Protein AF-A0A1A2ZU09-F1 (afdb_monomer_lite)

pLDDT: mean 84.9, std 16.82, range [34.44, 98.12]

Structure (mmCIF, N/CA/C/O backbone):
data_AF-A0A1A2ZU09-F1
#
_entry.id   AF-A0A1A2ZU09-F1
#
loop_
_atom_site.group_PDB
_atom_site.id
_atom_site.type_symbol
_atom_site.label_atom_id
_atom_site.label_alt_id
_atom_site.label_comp_id
_atom_site.label_asym_id
_atom_site.label_entity_id
_atom_site.label_seq_id
_atom_site.pdbx_PDB_ins_code
_atom_site.Cartn_x
_atom_site.Cartn_y
_atom_site.Cartn_z
_atom_site.occupancy
_atom_site.B_iso_or_equiv
_atom_site.auth_seq_id
_atom_site.auth_comp_id
_atom_site.auth_asym_id
_atom_site.auth_atom_id
_atom_site.pdbx_PDB_model_num
ATOM 1 N N . MET A 1 1 ? -13.302 2.219 17.941 1.00 89.00 1 MET A N 1
ATOM 2 C CA . MET A 1 1 ? -13.276 3.114 16.753 1.00 89.00 1 MET A CA 1
ATOM 3 C C . MET A 1 1 ? -12.912 4.560 17.101 1.00 89.00 1 MET A C 1
ATOM 5 O O . MET A 1 1 ? -11.809 4.966 16.763 1.00 89.00 1 MET A O 1
ATOM 9 N N . LYS A 1 2 ? -13.758 5.313 17.825 1.00 93.06 2 LYS A N 1
ATOM 10 C CA . LYS A 1 2 ? -13.511 6.732 18.174 1.00 93.06 2 LYS A CA 1
ATOM 11 C C . LYS A 1 2 ? -12.155 6.993 18.837 1.00 93.06 2 LYS A C 1
ATOM 13 O O . LYS A 1 2 ? -11.449 7.915 18.444 1.00 93.06 2 LYS A O 1
ATOM 18 N N . ALA A 1 3 ? -11.780 6.160 19.810 1.00 89.50 3 ALA A N 1
ATOM 19 C CA . ALA A 1 3 ? -10.483 6.255 20.481 1.00 89.50 3 ALA A CA 1
ATOM 20 C C . ALA A 1 3 ? -9.311 6.131 19.490 1.00 89.50 3 ALA A C 1
ATOM 22 O O . ALA A 1 3 ? -8.395 6.945 19.509 1.00 89.50 3 ALA A O 1
ATOM 23 N N . GLU A 1 4 ? -9.380 5.160 18.581 1.00 91.31 4 GLU A N 1
ATOM 24 C CA . GLU A 1 4 ? -8.318 4.856 17.616 1.00 91.31 4 GLU A CA 1
ATOM 25 C C . GLU A 1 4 ? -8.178 5.933 16.537 1.00 91.31 4 GLU A C 1
ATOM 27 O O . GLU A 1 4 ? -7.064 6.315 16.165 1.00 91.31 4 GLU A O 1
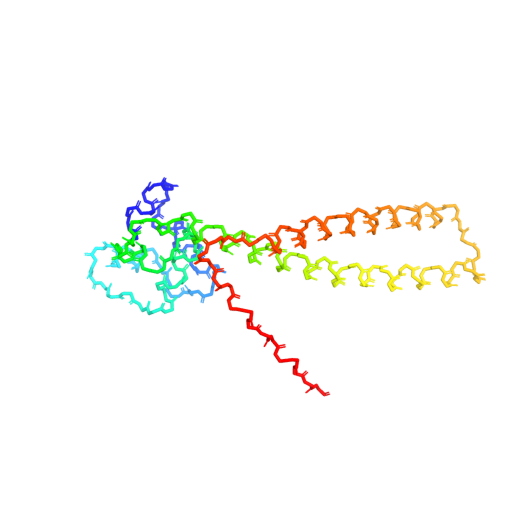ATOM 32 N N . ARG A 1 5 ? -9.314 6.493 16.104 1.00 94.81 5 ARG A N 1
ATOM 33 C CA . ARG A 1 5 ? -9.358 7.681 15.250 1.00 94.81 5 ARG A CA 1
ATOM 34 C C . ARG A 1 5 ? -8.732 8.893 15.955 1.00 94.81 5 ARG A C 1
ATOM 36 O O . ARG A 1 5 ? -7.919 9.592 15.357 1.00 94.81 5 ARG A O 1
ATOM 43 N N . GLY A 1 6 ? -9.068 9.104 17.231 1.00 93.31 6 GLY A N 1
ATOM 44 C CA . GLY A 1 6 ? -8.519 10.178 18.064 1.00 93.31 6 GLY A CA 1
ATOM 45 C C . GLY A 1 6 ? -7.002 10.089 18.250 1.00 93.31 6 GLY A C 1
ATOM 46 O O . GLY A 1 6 ? -6.318 11.090 18.067 1.00 93.31 6 GLY A O 1
ATOM 47 N N . ARG A 1 7 ? -6.456 8.891 18.513 1.00 90.31 7 ARG A N 1
ATOM 48 C CA . ARG A 1 7 ? -4.997 8.665 18.616 1.00 90.31 7 ARG A CA 1
ATOM 49 C C . ARG A 1 7 ? -4.228 9.080 17.358 1.00 90.31 7 ARG A C 1
ATOM 51 O O . ARG A 1 7 ? -3.079 9.485 17.463 1.00 90.31 7 ARG A O 1
ATOM 58 N N . ARG A 1 8 ? -4.849 8.968 16.180 1.00 92.25 8 ARG A N 1
ATOM 59 C CA . ARG A 1 8 ? -4.253 9.324 14.877 1.00 92.25 8 ARG A CA 1
ATOM 60 C C . ARG A 1 8 ? -4.539 10.761 14.444 1.00 92.25 8 ARG A C 1
ATOM 62 O O . ARG A 1 8 ? -4.161 11.131 13.340 1.00 92.25 8 ARG A O 1
ATOM 69 N N . ALA A 1 9 ? -5.227 11.545 15.278 1.00 95.94 9 ALA A N 1
ATOM 70 C CA . ALA A 1 9 ? -5.697 12.889 14.947 1.00 95.94 9 ALA A CA 1
ATOM 71 C C . ALA A 1 9 ? -6.536 12.953 13.654 1.00 95.94 9 ALA A C 1
ATOM 73 O O . ALA A 1 9 ? -6.561 13.974 12.975 1.00 95.94 9 ALA A O 1
ATOM 74 N N . TRP A 1 10 ? -7.244 11.871 13.314 1.00 97.38 10 TRP A N 1
ATOM 75 C CA . TRP A 1 10 ? -8.100 11.840 12.130 1.00 97.38 10 TRP A CA 1
ATOM 76 C C . TRP A 1 10 ? -9.484 12.411 12.432 1.00 97.38 10 TRP A C 1
ATOM 78 O O . TRP A 1 10 ? -10.104 12.125 13.462 1.00 97.38 10 TRP A O 1
ATOM 88 N N . SER A 1 11 ? -10.028 13.162 11.489 1.00 97.75 11 SER A N 1
ATOM 89 C CA . SER A 1 11 ? -11.441 13.520 11.436 1.00 97.75 11 SER A CA 1
ATOM 90 C C . SER A 1 11 ? -12.303 12.328 10.993 1.00 97.75 11 SER A C 1
ATOM 92 O O . SER A 1 11 ? -11.819 11.320 10.470 1.00 97.75 11 SER A O 1
ATOM 94 N N . GLN A 1 12 ? -13.617 12.423 11.215 1.00 97.75 12 GLN A N 1
ATOM 95 C CA . GLN A 1 12 ? -14.571 11.413 10.733 1.00 97.75 12 GLN A CA 1
ATOM 96 C C . GLN A 1 12 ? -14.612 11.355 9.199 1.00 97.75 12 GLN A C 1
ATOM 98 O O . GLN A 1 12 ? -14.817 10.278 8.640 1.00 97.75 12 GLN A O 1
ATOM 103 N N . ALA A 1 13 ? -14.376 12.491 8.533 1.00 97.56 13 ALA A N 1
ATOM 104 C CA . ALA A 1 13 ? -14.277 12.574 7.081 1.00 97.56 13 ALA A CA 1
ATOM 105 C C . ALA A 1 13 ? -13.069 11.793 6.559 1.00 97.56 13 ALA A C 1
ATOM 107 O O . ALA A 1 13 ? -13.224 10.908 5.728 1.00 97.56 13 ALA A O 1
ATOM 108 N N . GLU A 1 14 ? -11.890 11.999 7.144 1.00 97.88 14 GLU A N 1
ATOM 109 C CA . GLU A 1 14 ? -10.698 11.287 6.684 1.00 97.88 14 GLU A CA 1
ATOM 110 C C . GLU A 1 14 ? -10.758 9.772 6.953 1.00 97.88 14 GLU A C 1
ATOM 112 O O . GLU A 1 14 ? -10.152 8.982 6.228 1.00 97.88 14 GLU A O 1
ATOM 117 N N . LEU A 1 15 ? -11.449 9.323 8.009 1.00 97.12 15 LEU A N 1
ATOM 118 C CA . LEU A 1 15 ? -11.683 7.888 8.214 1.00 97.12 15 LEU A CA 1
ATOM 119 C C . LEU A 1 15 ? -12.667 7.329 7.176 1.00 97.12 15 LEU A C 1
ATOM 121 O O . LEU A 1 15 ? -12.458 6.230 6.666 1.00 97.12 15 LEU A O 1
ATOM 125 N N . SER A 1 16 ? -13.709 8.094 6.846 1.00 97.81 16 SER A N 1
ATOM 126 C CA . SER A 1 16 ? -14.655 7.766 5.778 1.00 97.81 16 SER A CA 1
ATOM 127 C C . SER A 1 16 ? -13.946 7.625 4.429 1.00 97.81 16 SER A C 1
ATOM 129 O O . SER A 1 16 ? -14.107 6.595 3.778 1.00 97.81 16 SER A O 1
ATOM 131 N N . ASP A 1 17 ? -13.084 8.570 4.052 1.00 97.75 17 ASP A N 1
ATOM 132 C CA . ASP A 1 17 ? -12.346 8.518 2.785 1.00 97.75 17 ASP A CA 1
ATOM 133 C C . ASP A 1 17 ? -11.453 7.274 2.690 1.00 97.75 17 ASP A C 1
ATOM 135 O O . ASP A 1 17 ? -11.459 6.574 1.675 1.00 97.75 17 ASP A O 1
ATOM 139 N N . ARG A 1 18 ? -10.751 6.922 3.776 1.00 97.12 18 ARG A N 1
ATOM 140 C CA . ARG A 1 18 ? -9.926 5.701 3.832 1.00 97.12 18 ARG A CA 1
ATOM 141 C C . ARG A 1 18 ? -10.756 4.421 3.716 1.00 97.12 18 ARG A C 1
ATOM 143 O O . ARG A 1 18 ? -10.326 3.484 3.050 1.00 97.12 18 ARG A O 1
ATOM 150 N N . LEU A 1 19 ? -11.934 4.364 4.341 1.00 95.56 19 LEU A N 1
ATOM 151 C CA . LEU A 1 19 ? -12.842 3.212 4.240 1.00 95.56 19 LEU A CA 1
ATOM 152 C C . LEU A 1 19 ? -13.397 3.058 2.824 1.00 95.56 19 LEU A C 1
ATOM 154 O O . LEU A 1 19 ? -13.418 1.950 2.285 1.00 95.56 19 LEU A O 1
ATOM 158 N N . ARG A 1 20 ? -13.779 4.170 2.197 1.00 96.00 20 ARG A N 1
ATOM 159 C CA . ARG A 1 20 ? -14.266 4.188 0.814 1.00 96.00 20 ARG A CA 1
ATOM 160 C C . ARG A 1 20 ? -13.178 3.768 -0.170 1.00 96.00 20 ARG A C 1
ATOM 162 O O . ARG A 1 20 ? -13.460 2.977 -1.062 1.00 96.00 20 ARG A O 1
ATOM 169 N N . ALA A 1 21 ? -11.928 4.177 0.053 1.00 93.38 21 ALA A N 1
ATOM 170 C CA . ALA A 1 21 ? -10.782 3.717 -0.735 1.00 93.38 21 ALA A CA 1
ATOM 171 C C . ALA A 1 21 ? -10.538 2.194 -0.641 1.00 93.38 21 ALA A C 1
ATOM 173 O O . ALA A 1 21 ? -9.931 1.620 -1.541 1.00 93.38 21 ALA A O 1
ATOM 174 N N . LYS A 1 22 ? -11.041 1.515 0.404 1.00 90.12 22 LYS A N 1
ATOM 175 C CA . LYS A 1 22 ? -11.038 0.042 0.515 1.00 90.12 22 LYS A CA 1
ATOM 176 C C . LYS A 1 22 ? -12.295 -0.628 -0.063 1.00 90.12 22 LYS A C 1
ATOM 178 O O . LYS A 1 22 ? -12.511 -1.811 0.183 1.00 90.12 22 LYS A O 1
ATOM 183 N N . GLY A 1 23 ? -13.127 0.104 -0.803 1.00 93.12 23 GLY A N 1
ATOM 184 C CA . GLY A 1 23 ? -14.339 -0.422 -1.440 1.00 93.12 23 GLY A CA 1
ATOM 185 C C . GLY A 1 23 ? -15.604 -0.363 -0.578 1.00 93.12 23 GLY A C 1
ATOM 186 O O . GLY A 1 23 ? -16.638 -0.879 -0.990 1.00 93.12 23 GLY A O 1
ATOM 187 N N . LEU A 1 24 ? -15.571 0.276 0.600 1.00 94.00 24 LEU A N 1
ATOM 188 C CA . LEU A 1 24 ? -16.771 0.500 1.417 1.00 94.00 24 LEU A CA 1
ATOM 189 C C . LEU A 1 24 ? -17.435 1.832 1.056 1.00 94.00 24 LEU A C 1
ATOM 191 O O . LEU A 1 24 ? -17.436 2.777 1.844 1.00 94.00 24 LEU A O 1
ATOM 195 N N . GLU A 1 25 ? -17.990 1.925 -0.150 1.00 94.31 25 GLU A N 1
ATOM 196 C CA . GLU A 1 25 ? -18.550 3.174 -0.690 1.00 94.31 25 GLU A CA 1
ATOM 197 C C . GLU A 1 25 ? -19.648 3.791 0.191 1.00 94.31 25 GLU A C 1
ATOM 199 O O . GLU A 1 25 ? -19.768 5.016 0.265 1.00 94.31 25 GLU A O 1
ATOM 204 N N . HIS A 1 26 ? -20.406 2.955 0.911 1.00 93.75 26 HIS A N 1
ATOM 205 C CA . HIS A 1 26 ? -21.479 3.364 1.825 1.00 93.75 26 HIS A CA 1
ATOM 206 C C . HIS A 1 26 ? -20.981 3.984 3.140 1.00 93.75 26 HIS A C 1
ATOM 208 O O . HIS A 1 26 ? -21.788 4.454 3.955 1.00 93.75 26 HIS A O 1
ATOM 214 N N . MET A 1 27 ? -19.668 3.998 3.380 1.00 96.38 27 MET A N 1
ATOM 215 C CA . MET A 1 27 ? -19.085 4.563 4.590 1.00 96.38 27 MET A CA 1
ATOM 216 C C . MET A 1 27 ? -18.898 6.070 4.489 1.00 96.38 27 MET A C 1
ATOM 218 O O . MET A 1 27 ? -17.792 6.554 4.283 1.00 96.38 27 MET A O 1
ATOM 222 N N . LEU A 1 28 ? -19.987 6.816 4.674 1.00 97.44 28 LEU A N 1
ATOM 223 C CA . LEU A 1 28 ? -19.994 8.281 4.744 1.00 97.44 28 LEU A CA 1
ATOM 224 C C . LEU A 1 28 ? -19.527 8.798 6.123 1.00 97.44 28 LEU A C 1
ATOM 226 O O . LEU A 1 28 ? -19.653 8.069 7.115 1.00 97.44 28 LEU A O 1
ATOM 230 N N . PRO A 1 29 ? -19.082 10.069 6.244 1.00 97.56 29 PRO A N 1
ATOM 231 C CA . PRO A 1 29 ? -18.659 10.644 7.528 1.00 97.56 29 PRO A CA 1
ATOM 232 C C . PRO A 1 29 ? -19.765 10.594 8.595 1.00 97.56 29 PRO A C 1
ATOM 234 O O . PRO A 1 29 ? -19.506 10.325 9.766 1.00 97.56 29 PRO A O 1
ATOM 237 N N . SER A 1 30 ? -21.024 10.770 8.184 1.00 97.06 30 SER A N 1
ATOM 238 C CA . SER A 1 30 ? -22.196 10.639 9.057 1.00 97.06 30 SER A CA 1
ATOM 239 C C . SER A 1 30 ? -22.439 9.196 9.509 1.00 97.06 30 SER A C 1
ATOM 241 O O . SER A 1 30 ? -22.856 8.969 10.644 1.00 97.06 30 SER A O 1
ATOM 243 N N . THR A 1 31 ? -22.150 8.205 8.661 1.00 97.19 31 THR A N 1
ATOM 244 C CA . THR A 1 31 ? -22.221 6.788 9.036 1.00 97.19 31 THR A CA 1
ATOM 245 C C . THR A 1 31 ? -21.133 6.447 10.051 1.00 97.19 31 THR A C 1
ATOM 247 O O . THR A 1 31 ? -21.424 5.779 11.040 1.00 97.19 31 THR A O 1
ATOM 250 N N . VAL A 1 32 ? -19.914 6.967 9.863 1.00 96.94 32 VAL A N 1
ATOM 251 C CA . VAL A 1 32 ? -18.830 6.876 10.855 1.00 96.94 32 VAL A CA 1
ATOM 252 C C . VAL A 1 32 ? -19.273 7.475 12.192 1.00 96.94 32 VAL A C 1
ATOM 254 O O . VAL A 1 32 ? -19.138 6.817 13.218 1.00 96.94 32 VAL A O 1
ATOM 257 N N . ALA A 1 33 ? -19.870 8.670 12.190 1.00 97.25 33 ALA A N 1
ATOM 258 C CA . ALA A 1 33 ? -20.362 9.308 13.410 1.00 97.25 33 ALA A CA 1
ATOM 259 C C . ALA A 1 33 ? -21.418 8.464 14.143 1.00 97.25 33 ALA A C 1
ATOM 261 O O . ALA A 1 33 ? -21.308 8.261 15.350 1.00 97.25 33 ALA A O 1
ATOM 262 N N . LYS A 1 34 ? -22.398 7.913 13.414 1.00 97.31 34 LYS A N 1
ATOM 263 C CA . LYS A 1 34 ? -23.428 7.033 13.991 1.00 97.31 34 LYS A CA 1
ATOM 264 C C . LYS A 1 34 ? -22.836 5.760 14.594 1.00 97.31 34 LYS A C 1
ATOM 266 O O . LYS A 1 34 ? -23.271 5.339 15.659 1.00 97.31 34 LYS A O 1
ATOM 271 N N . ILE A 1 35 ? -21.836 5.159 13.946 1.00 95.62 35 ILE A N 1
ATOM 272 C CA . ILE A 1 35 ? -21.130 3.994 14.503 1.00 95.62 35 ILE A CA 1
ATOM 273 C C . ILE A 1 35 ? -20.363 4.393 15.770 1.00 95.62 35 ILE A C 1
ATOM 275 O O . ILE A 1 35 ? -20.430 3.693 16.776 1.00 95.62 35 ILE A O 1
ATOM 279 N N . GLU A 1 36 ? -19.655 5.524 15.753 1.00 95.00 36 GLU A N 1
ATOM 280 C CA . GLU A 1 36 ? -18.883 5.998 16.908 1.00 95.00 36 GLU A CA 1
ATOM 281 C C . GLU A 1 36 ? -19.744 6.353 18.122 1.00 95.00 36 GLU A C 1
ATOM 283 O O . GLU A 1 36 ? -19.274 6.207 19.250 1.00 95.00 36 GLU A O 1
ATOM 288 N N . ASN A 1 37 ? -20.976 6.808 17.891 1.00 95.00 37 ASN A N 1
ATOM 289 C CA . ASN A 1 37 ? -21.947 7.121 18.936 1.00 95.00 37 ASN A CA 1
ATOM 290 C C . ASN A 1 37 ? -22.757 5.898 19.397 1.00 95.00 37 ASN A C 1
ATOM 292 O O . ASN A 1 37 ? -23.433 5.973 20.416 1.00 95.00 37 ASN A O 1
ATOM 296 N N . GLY A 1 38 ? -22.691 4.779 18.670 1.00 93.19 38 GLY A N 1
ATOM 297 C CA . GLY A 1 38 ? -23.496 3.587 18.948 1.00 93.19 38 GLY A CA 1
ATOM 298 C C . GLY A 1 38 ? -24.918 3.631 18.375 1.00 93.19 38 GLY A C 1
ATOM 299 O O . GLY A 1 38 ? -25.665 2.673 18.546 1.00 93.19 38 GLY A O 1
ATOM 300 N N . ASP A 1 39 ? -25.274 4.680 17.631 1.00 96.31 39 ASP A N 1
ATOM 301 C CA . ASP A 1 39 ? -26.576 4.832 16.962 1.00 96.31 39 ASP A CA 1
ATOM 302 C C . ASP A 1 39 ? -26.768 3.832 15.807 1.00 96.31 39 ASP A C 1
ATOM 304 O O . ASP A 1 39 ? -27.876 3.636 15.304 1.00 96.31 39 ASP A O 1
ATOM 308 N N . ARG A 1 40 ? -25.677 3.214 15.338 1.00 95.44 40 ARG A N 1
ATOM 309 C CA . ARG A 1 40 ? -25.689 2.189 14.291 1.00 95.44 40 ARG A CA 1
ATOM 310 C C . ARG A 1 40 ? -24.698 1.077 14.619 1.00 95.44 40 ARG A C 1
ATOM 312 O O . ARG A 1 40 ? -23.518 1.338 14.840 1.00 95.44 40 ARG A O 1
ATOM 319 N N . ALA A 1 41 ? -25.158 -0.169 14.530 1.00 93.12 41 ALA A N 1
ATOM 320 C CA . ALA A 1 41 ? -24.285 -1.336 14.600 1.00 93.12 41 ALA A CA 1
ATOM 321 C C . ALA A 1 41 ? -23.302 -1.380 13.415 1.00 93.12 41 ALA A C 1
ATOM 323 O O . ALA A 1 41 ? -23.648 -1.033 12.282 1.00 93.12 41 ALA A O 1
ATOM 324 N N . VAL A 1 42 ? -22.077 -1.832 13.674 1.00 93.19 42 VAL A N 1
ATOM 325 C CA . VAL A 1 42 ? -21.076 -2.087 12.633 1.00 93.19 42 VAL A CA 1
ATOM 326 C C . VAL A 1 42 ? -21.258 -3.505 12.093 1.00 93.19 42 VAL A C 1
ATOM 328 O O . VAL A 1 42 ? -21.436 -4.449 12.865 1.00 93.19 42 VAL A O 1
ATOM 331 N N . ARG A 1 43 ? -21.252 -3.665 10.769 1.00 94.31 43 ARG A N 1
ATOM 332 C CA . ARG A 1 43 ? -21.259 -4.995 10.144 1.00 94.31 43 ARG A CA 1
ATOM 333 C C . ARG A 1 43 ? -19.874 -5.644 10.256 1.00 94.31 43 ARG A C 1
ATOM 335 O O . ARG A 1 43 ? -18.883 -4.966 10.516 1.00 94.31 43 ARG A O 1
ATOM 342 N N . ILE A 1 44 ? -19.795 -6.963 10.082 1.00 92.44 44 ILE A N 1
ATOM 343 C CA . ILE A 1 44 ? -18.538 -7.717 10.256 1.00 92.44 44 ILE A CA 1
ATOM 344 C C . ILE A 1 44 ? -17.477 -7.291 9.229 1.00 92.44 44 ILE A C 1
ATOM 346 O O . ILE A 1 44 ? -16.320 -7.088 9.584 1.00 92.44 44 ILE A O 1
ATOM 350 N N . ASP A 1 45 ? -17.873 -7.121 7.972 1.00 92.75 45 ASP A N 1
ATOM 351 C CA . ASP A 1 45 ? -17.031 -6.624 6.880 1.00 92.75 45 ASP A CA 1
ATOM 352 C C . ASP A 1 45 ? -16.529 -5.193 7.139 1.00 92.75 45 ASP A C 1
ATOM 354 O O . ASP A 1 45 ? -15.339 -4.915 6.984 1.00 92.75 45 ASP A O 1
ATOM 358 N N . GLU A 1 46 ? -17.408 -4.309 7.619 1.00 95.31 46 GLU A N 1
ATOM 359 C CA . GLU A 1 46 ? -17.052 -2.947 8.034 1.00 95.31 46 GLU A CA 1
ATOM 360 C C . GLU A 1 46 ? -16.041 -2.962 9.190 1.00 95.31 46 GLU A C 1
ATOM 362 O O . GLU A 1 46 ? -15.026 -2.270 9.138 1.00 95.31 46 GLU A O 1
ATOM 367 N N . ALA A 1 47 ? -16.283 -3.776 10.223 1.00 94.44 47 ALA A N 1
ATOM 368 C CA . ALA A 1 47 ? -15.389 -3.901 11.371 1.00 94.44 47 ALA A CA 1
ATOM 369 C C . ALA A 1 47 ? -14.003 -4.413 10.958 1.00 94.44 47 ALA A C 1
ATOM 371 O O . ALA A 1 47 ? -12.992 -3.890 11.427 1.00 94.44 47 ALA A O 1
ATOM 372 N N . ASN A 1 48 ? -13.957 -5.386 10.045 1.00 93.25 48 ASN A N 1
ATOM 373 C CA . ASN A 1 48 ? -12.711 -5.919 9.507 1.00 93.25 48 ASN A CA 1
ATOM 374 C C . ASN A 1 48 ? -11.924 -4.849 8.733 1.00 93.25 48 ASN A C 1
ATOM 376 O O . ASN A 1 48 ? -10.739 -4.635 8.980 1.00 93.25 48 ASN A O 1
ATOM 380 N N . ALA A 1 49 ? -12.591 -4.090 7.862 1.00 94.12 49 ALA A N 1
ATOM 381 C CA . ALA A 1 49 ? -11.941 -3.012 7.120 1.00 94.12 49 ALA A CA 1
ATOM 382 C C . ALA A 1 49 ? -11.436 -1.878 8.028 1.00 94.12 49 ALA A C 1
ATOM 384 O O . ALA A 1 49 ? -10.350 -1.342 7.802 1.00 94.12 49 ALA A O 1
ATOM 385 N N . VAL A 1 50 ? -12.198 -1.519 9.068 1.00 94.56 50 VAL A N 1
ATOM 386 C CA . VAL A 1 50 ? -11.776 -0.534 10.076 1.00 94.56 50 VAL A CA 1
ATOM 387 C C . VAL A 1 50 ? -10.529 -1.024 10.818 1.00 94.56 50 VAL A C 1
ATOM 389 O O . VAL A 1 50 ? -9.583 -0.253 10.996 1.00 94.56 50 VAL A O 1
ATOM 392 N N . ALA A 1 51 ? -10.502 -2.297 11.218 1.00 92.06 51 ALA A N 1
ATOM 393 C CA . ALA A 1 51 ? -9.357 -2.917 11.879 1.00 92.06 51 ALA A CA 1
ATOM 394 C C . ALA A 1 51 ? -8.107 -2.897 10.981 1.00 92.06 51 ALA A C 1
ATOM 396 O O . ALA A 1 51 ? -7.038 -2.468 11.418 1.00 92.06 51 ALA A O 1
ATOM 397 N N . ASP A 1 52 ? -8.250 -3.222 9.694 1.00 89.81 52 ASP A N 1
ATOM 398 C CA . ASP A 1 52 ? -7.152 -3.130 8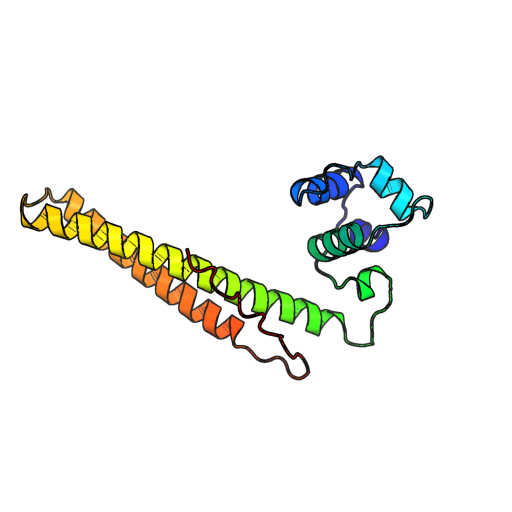.731 1.00 89.81 52 ASP A CA 1
ATOM 399 C C . ASP A 1 52 ? -6.601 -1.706 8.575 1.00 89.81 52 ASP A C 1
ATOM 401 O O . ASP A 1 52 ? -5.384 -1.522 8.473 1.00 89.81 52 ASP A O 1
ATOM 405 N N . ILE A 1 53 ? -7.480 -0.699 8.510 1.00 93.00 53 ILE A N 1
ATOM 406 C CA . ILE A 1 53 ? -7.084 0.708 8.352 1.00 93.00 53 ILE A CA 1
ATOM 407 C C . ILE A 1 53 ? -6.299 1.183 9.567 1.00 93.00 53 ILE A C 1
ATOM 409 O O . ILE A 1 53 ? -5.268 1.839 9.423 1.00 93.00 53 ILE A O 1
ATOM 413 N N . PHE A 1 54 ? -6.778 0.859 10.765 1.00 91.12 54 PHE A N 1
ATOM 414 C CA . PHE A 1 54 ? -6.063 1.210 11.985 1.00 91.12 54 PHE A CA 1
ATOM 415 C C . PHE A 1 54 ? -4.812 0.372 12.185 1.00 91.12 54 PHE A C 1
ATOM 417 O O . PHE A 1 54 ? -3.875 0.821 12.838 1.00 91.12 54 PHE A O 1
ATOM 424 N N . GLY A 1 55 ? -4.781 -0.811 11.594 1.00 85.00 55 GLY A N 1
ATOM 425 C CA . GLY A 1 55 ? -3.760 -1.783 11.868 1.00 85.00 55 GLY A CA 1
ATOM 426 C C . GLY A 1 55 ? -3.809 -2.248 13.310 1.00 85.00 55 GLY A C 1
ATOM 427 O O . GLY A 1 55 ? -2.842 -2.092 14.043 1.00 85.00 55 GLY A O 1
ATOM 428 N N . ILE A 1 56 ? -4.948 -2.826 13.669 1.00 85.88 56 ILE A N 1
ATOM 429 C CA . ILE A 1 56 ? -5.167 -3.593 14.894 1.00 85.88 56 ILE A CA 1
ATOM 430 C C . ILE A 1 56 ? -6.050 -4.801 14.558 1.00 85.88 56 ILE A C 1
ATOM 432 O O . ILE A 1 56 ? -6.582 -4.891 13.449 1.00 85.88 56 ILE A O 1
ATOM 436 N N . SER A 1 57 ? -6.236 -5.734 15.493 1.00 86.31 57 SER A N 1
ATOM 437 C CA . SER A 1 57 ? -7.203 -6.824 15.306 1.00 86.31 57 SER A CA 1
ATOM 438 C C . SER A 1 57 ? -8.648 -6.337 15.490 1.00 86.31 57 SER A C 1
ATOM 440 O O . SER A 1 57 ? -8.906 -5.319 16.137 1.00 86.31 57 SER A O 1
ATOM 442 N N . VAL A 1 58 ? -9.623 -7.083 14.955 1.00 88.75 58 VAL A N 1
ATOM 443 C CA . VAL A 1 58 ? -11.049 -6.813 15.222 1.00 88.75 58 VAL A CA 1
ATOM 444 C C . VAL A 1 58 ? -11.358 -6.967 16.714 1.00 88.75 58 VAL A C 1
ATOM 446 O O . VAL A 1 58 ? -12.113 -6.171 17.263 1.00 88.75 58 VAL A O 1
ATOM 449 N N . ASP A 1 59 ? -10.735 -7.929 17.395 1.00 84.31 59 ASP A N 1
ATOM 450 C CA . ASP A 1 59 ? -10.885 -8.096 18.842 1.00 84.31 59 ASP A CA 1
ATOM 451 C C . ASP A 1 59 ? -10.414 -6.854 19.606 1.00 84.31 59 ASP A C 1
ATOM 453 O O . ASP A 1 59 ? -11.139 -6.350 20.464 1.00 84.31 59 ASP A O 1
ATOM 457 N N . GLU A 1 60 ? -9.267 -6.280 19.238 1.00 82.31 60 GLU A N 1
ATOM 458 C CA . GLU A 1 60 ? -8.776 -5.033 19.829 1.00 82.31 60 GLU A CA 1
ATOM 459 C C . GLU A 1 60 ? -9.690 -3.846 19.499 1.00 82.31 60 GLU A C 1
ATOM 461 O O . GLU A 1 60 ? -10.006 -3.041 20.379 1.00 82.31 60 GLU A O 1
ATOM 466 N N . LEU A 1 61 ? -10.197 -3.763 18.264 1.00 87.75 61 LEU A N 1
ATOM 467 C CA . LEU A 1 61 ? -11.180 -2.749 17.873 1.00 87.75 61 LEU A CA 1
ATOM 468 C C . LEU A 1 61 ? -12.455 -2.819 18.735 1.00 87.75 61 LEU A C 1
ATOM 470 O O . LEU A 1 61 ? -13.059 -1.777 19.017 1.00 87.75 61 LEU A O 1
ATOM 474 N N . LEU A 1 62 ? -12.834 -4.029 19.160 1.00 86.25 62 LEU A N 1
ATOM 475 C CA . LEU A 1 62 ? -13.950 -4.328 20.060 1.00 86.25 62 LEU A CA 1
ATOM 476 C C . LEU A 1 62 ? -13.578 -4.236 21.553 1.00 86.25 62 LEU A C 1
ATOM 478 O O . LEU A 1 62 ? -14.418 -4.527 22.404 1.00 86.25 62 LEU A O 1
ATOM 482 N N . GLY A 1 63 ? -12.346 -3.840 21.887 1.00 80.25 63 GLY A N 1
ATOM 483 C CA . GLY A 1 63 ? -11.859 -3.714 23.265 1.00 80.25 63 GLY A CA 1
ATOM 484 C C . GLY A 1 63 ? -11.521 -5.043 23.948 1.00 80.25 63 GLY A C 1
ATOM 485 O O . GLY A 1 63 ? -11.284 -5.070 25.153 1.00 80.25 63 GLY A O 1
ATOM 486 N N . ARG A 1 64 ? -11.481 -6.148 23.200 1.00 75.88 64 ARG A N 1
ATOM 487 C CA . ARG A 1 64 ? -11.136 -7.494 23.667 1.00 75.88 64 ARG A CA 1
ATOM 488 C C . ARG A 1 64 ? -9.650 -7.754 23.413 1.00 75.88 64 ARG A C 1
ATOM 490 O O . ARG A 1 64 ? -9.295 -8.544 22.549 1.00 75.88 64 ARG A O 1
ATOM 497 N N . SER A 1 65 ? -8.758 -7.063 24.117 1.00 62.25 65 SER A N 1
ATOM 498 C CA . SER A 1 65 ? -7.326 -7.380 24.016 1.00 62.25 65 SER A CA 1
ATOM 499 C C . SER A 1 65 ? -6.946 -8.407 25.090 1.00 62.25 65 SER A C 1
ATOM 501 O O . SER A 1 65 ? -7.109 -8.107 26.277 1.00 62.25 65 SER A O 1
ATOM 503 N N . PRO A 1 66 ? -6.454 -9.614 24.741 1.00 53.03 66 PRO A N 1
ATOM 504 C CA . PRO A 1 66 ? -5.727 -10.426 25.707 1.00 53.03 66 PRO A CA 1
ATOM 505 C C . PRO A 1 66 ? -4.446 -9.673 26.083 1.00 53.03 66 PRO A C 1
ATOM 507 O O . PRO A 1 66 ? -3.829 -9.036 25.227 1.00 53.03 66 PRO A O 1
ATOM 510 N N . ALA A 1 67 ? -4.039 -9.726 27.351 1.00 50.34 67 ALA A N 1
ATOM 511 C CA . ALA A 1 67 ? -2.797 -9.114 27.820 1.00 50.34 67 ALA A CA 1
ATOM 512 C C . ALA A 1 67 ? -1.598 -9.641 26.991 1.00 50.34 67 ALA A C 1
ATOM 514 O O . ALA A 1 67 ? -1.099 -10.729 27.253 1.00 50.34 67 ALA A O 1
ATOM 515 N N . GLY A 1 68 ? -1.195 -8.910 25.939 1.00 54.72 68 GLY A N 1
ATOM 516 C CA . GLY A 1 68 ? -0.167 -9.318 24.962 1.00 54.72 68 GLY A CA 1
ATOM 517 C C . GLY A 1 68 ? -0.519 -9.165 23.464 1.00 54.72 68 GLY A C 1
ATOM 518 O O . GLY A 1 68 ? 0.359 -9.360 22.626 1.00 54.72 68 GLY A O 1
ATOM 519 N N . GLY A 1 69 ? -1.755 -8.798 23.096 1.00 59.59 69 GLY A N 1
ATOM 520 C CA . GLY A 1 69 ? -2.271 -8.897 21.714 1.00 59.59 69 GLY A CA 1
ATOM 521 C C . GLY A 1 69 ? -1.629 -8.008 20.629 1.00 59.59 69 GLY A C 1
ATOM 522 O O . GLY A 1 69 ? -1.575 -8.409 19.465 1.00 59.59 69 GLY A O 1
ATOM 523 N N . ASN A 1 70 ? -1.099 -6.832 20.976 1.00 65.38 70 ASN A N 1
ATOM 524 C CA . ASN A 1 70 ? -0.742 -5.816 19.971 1.00 65.38 70 ASN A CA 1
ATOM 525 C C . ASN A 1 70 ? 0.564 -6.122 19.224 1.00 65.38 70 ASN A C 1
ATOM 527 O O . ASN A 1 70 ? 0.656 -5.891 18.018 1.00 65.38 70 ASN A O 1
ATOM 531 N N . LEU A 1 71 ? 1.574 -6.652 19.921 1.00 71.94 71 LEU A N 1
ATOM 532 C CA . LEU A 1 71 ? 2.870 -6.977 19.317 1.00 71.94 71 LEU A CA 1
ATOM 533 C C . LEU A 1 71 ? 2.745 -8.172 18.370 1.00 71.94 71 LEU A C 1
ATOM 535 O O . LEU A 1 71 ? 3.214 -8.113 17.237 1.00 71.94 71 LEU A O 1
ATOM 539 N N . VAL A 1 72 ? 2.057 -9.222 18.821 1.00 72.69 72 VAL A N 1
ATOM 540 C CA . VAL A 1 72 ? 1.811 -10.440 18.041 1.00 72.69 72 VAL A CA 1
ATOM 541 C C . VAL A 1 72 ? 1.071 -10.118 16.747 1.00 72.69 72 VAL A C 1
ATOM 543 O O . VAL A 1 72 ? 1.509 -10.527 15.671 1.00 72.69 72 VAL A O 1
ATOM 546 N N . TRP A 1 73 ? -0.013 -9.344 16.824 1.00 71.81 73 TRP A N 1
ATOM 547 C CA . TRP A 1 73 ? -0.770 -8.955 15.638 1.00 71.81 73 TRP A CA 1
ATOM 548 C C . TRP A 1 73 ? 0.057 -8.053 14.705 1.00 71.81 73 TRP A C 1
ATOM 550 O O . TRP A 1 73 ? 0.131 -8.316 13.502 1.00 71.81 73 TRP A O 1
ATOM 560 N N . SER A 1 74 ? 0.744 -7.040 15.247 1.00 76.00 74 SER A N 1
ATOM 561 C CA . SER A 1 74 ? 1.527 -6.090 14.436 1.00 76.00 74 SER A CA 1
ATOM 562 C C . SER A 1 74 ? 2.659 -6.788 13.695 1.00 76.00 74 SER A C 1
ATOM 564 O O . SER A 1 74 ? 2.908 -6.530 12.519 1.00 76.00 74 SER A O 1
ATOM 566 N N . ALA A 1 75 ? 3.313 -7.726 14.366 1.00 81.19 75 ALA A N 1
ATOM 567 C CA . ALA A 1 75 ? 4.413 -8.470 13.797 1.00 81.19 75 ALA A CA 1
ATOM 568 C C . ALA A 1 75 ? 3.923 -9.567 12.824 1.00 81.19 75 ALA A C 1
ATOM 570 O O . ALA A 1 75 ? 4.533 -9.776 11.776 1.00 81.19 75 ALA A O 1
ATOM 571 N N . SER A 1 76 ? 2.746 -10.165 13.054 1.00 77.62 76 SER A N 1
ATOM 572 C CA . SER A 1 76 ? 2.068 -11.012 12.052 1.00 77.62 76 SER A CA 1
ATOM 573 C C . SER A 1 76 ? 1.735 -10.237 10.775 1.00 77.62 76 SER A C 1
ATOM 575 O O . SER A 1 76 ? 1.925 -10.735 9.667 1.00 77.62 76 SER A O 1
ATOM 577 N N . ARG A 1 77 ? 1.269 -8.990 10.906 1.00 82.62 77 ARG A N 1
ATOM 578 C CA . ARG A 1 77 ? 1.008 -8.126 9.750 1.00 82.62 77 ARG A CA 1
ATOM 579 C C . ARG A 1 77 ? 2.294 -7.754 9.020 1.00 82.62 77 ARG A C 1
ATOM 581 O O . ARG A 1 77 ? 2.294 -7.752 7.793 1.00 82.62 77 ARG A O 1
ATOM 588 N N . LEU A 1 78 ? 3.372 -7.459 9.747 1.00 85.69 78 LEU A N 1
ATOM 589 C CA . LEU A 1 78 ? 4.667 -7.136 9.149 1.00 85.69 78 LEU A CA 1
ATOM 590 C C . LEU A 1 78 ? 5.216 -8.312 8.328 1.00 85.69 78 LEU A C 1
ATOM 592 O O . LEU A 1 78 ? 5.580 -8.129 7.170 1.00 85.69 78 LEU A O 1
ATOM 596 N N . THR A 1 79 ? 5.197 -9.526 8.886 1.00 86.06 79 THR A N 1
ATOM 597 C CA . THR A 1 79 ? 5.624 -10.740 8.165 1.00 86.06 79 THR A CA 1
ATOM 598 C C . THR A 1 79 ? 4.708 -11.061 6.979 1.00 86.06 79 THR A C 1
ATOM 600 O O . THR A 1 79 ? 5.184 -11.466 5.920 1.00 86.06 79 THR A O 1
ATOM 603 N N . GLY A 1 80 ? 3.395 -10.839 7.104 1.00 78.94 80 GLY A N 1
ATOM 604 C CA . GLY A 1 80 ? 2.445 -10.971 5.995 1.00 78.94 80 GLY A CA 1
ATOM 605 C C . GLY A 1 80 ? 2.701 -9.974 4.860 1.00 78.94 80 GLY A C 1
ATOM 606 O O . GLY A 1 80 ? 2.699 -10.359 3.692 1.00 78.94 80 GLY A O 1
ATOM 607 N N . LEU A 1 81 ? 2.973 -8.708 5.195 1.00 85.81 81 LEU A N 1
ATOM 608 C CA . LEU A 1 81 ? 3.354 -7.682 4.223 1.00 85.81 81 LEU A CA 1
ATOM 609 C C . LEU A 1 81 ? 4.660 -8.057 3.516 1.00 85.81 81 LEU A C 1
ATOM 611 O O . LEU A 1 81 ? 4.722 -7.956 2.297 1.00 85.81 81 LEU A O 1
ATOM 615 N N . ALA A 1 82 ? 5.661 -8.534 4.260 1.00 88.75 82 ALA A N 1
ATOM 616 C CA . ALA A 1 82 ? 6.942 -8.941 3.694 1.00 88.75 82 ALA A CA 1
ATOM 617 C C . ALA A 1 82 ? 6.781 -10.054 2.647 1.00 88.75 82 ALA A C 1
ATOM 619 O O . ALA A 1 82 ? 7.251 -9.901 1.523 1.00 88.75 82 ALA A O 1
ATOM 620 N N . ARG A 1 83 ? 6.018 -11.110 2.966 1.00 85.75 83 ARG A N 1
ATOM 621 C CA . ARG A 1 83 ? 5.725 -12.201 2.020 1.00 85.75 83 ARG A CA 1
ATOM 622 C C . ARG A 1 83 ? 4.982 -11.723 0.772 1.00 85.75 83 ARG A C 1
ATOM 624 O O . ARG A 1 83 ? 5.328 -12.124 -0.334 1.00 85.75 83 ARG A O 1
ATOM 631 N N . ASN A 1 84 ? 3.970 -10.869 0.937 1.00 84.50 84 ASN A N 1
ATOM 632 C CA . ASN A 1 84 ? 3.222 -10.331 -0.203 1.00 84.50 84 ASN A CA 1
ATOM 633 C C . ASN A 1 84 ? 4.121 -9.479 -1.110 1.00 84.50 84 ASN A C 1
ATOM 635 O O . ASN A 1 84 ? 4.077 -9.625 -2.328 1.00 84.50 84 ASN A O 1
ATOM 639 N N . SER A 1 85 ? 4.956 -8.622 -0.519 1.00 91.50 85 SER A N 1
ATOM 640 C CA . SER A 1 85 ? 5.904 -7.793 -1.263 1.00 91.50 85 SER A CA 1
ATOM 641 C C . SER A 1 85 ? 6.970 -8.630 -1.975 1.00 91.50 85 SER A C 1
ATOM 643 O O . SER A 1 85 ? 7.296 -8.324 -3.116 1.00 91.50 85 SER A O 1
ATOM 645 N N . ALA A 1 86 ? 7.470 -9.704 -1.352 1.00 91.25 86 ALA A N 1
ATOM 646 C CA . ALA A 1 86 ? 8.408 -10.627 -1.992 1.00 91.25 86 ALA A CA 1
ATOM 647 C C . ALA A 1 86 ? 7.781 -11.321 -3.213 1.00 91.25 86 ALA A C 1
ATOM 649 O O . ALA A 1 86 ? 8.428 -11.430 -4.252 1.00 91.25 86 ALA A O 1
ATOM 650 N N . GLY A 1 87 ? 6.505 -11.715 -3.112 1.00 86.88 87 GLY A N 1
ATOM 651 C CA . GLY A 1 87 ? 5.733 -12.243 -4.240 1.00 86.88 87 GLY A CA 1
ATOM 652 C C . GLY A 1 87 ? 5.638 -11.247 -5.398 1.00 86.88 87 GLY A C 1
ATOM 653 O O . GLY A 1 87 ? 6.040 -11.573 -6.507 1.00 86.88 87 GLY A O 1
ATOM 654 N N . HIS A 1 88 ? 5.213 -10.006 -5.131 1.00 90.69 88 HIS A N 1
ATOM 655 C CA . HIS A 1 88 ? 5.150 -8.972 -6.172 1.00 90.69 88 HIS A CA 1
ATOM 656 C C . HIS A 1 88 ? 6.519 -8.680 -6.810 1.00 90.69 88 HIS A C 1
ATOM 658 O O . HIS A 1 88 ? 6.591 -8.431 -8.008 1.00 90.69 88 HIS A O 1
ATOM 664 N N . MET A 1 89 ? 7.609 -8.700 -6.033 1.00 95.00 89 MET A N 1
ATOM 665 C CA . MET A 1 89 ? 8.956 -8.540 -6.594 1.00 95.00 89 MET A CA 1
ATOM 666 C C . MET A 1 89 ? 9.354 -9.716 -7.478 1.00 95.00 89 MET A C 1
ATOM 668 O O . MET A 1 89 ? 9.999 -9.494 -8.493 1.00 95.00 89 MET A O 1
ATOM 672 N N . SER A 1 90 ? 8.972 -10.943 -7.115 1.00 94.62 90 SER A N 1
ATOM 673 C CA . SER A 1 90 ? 9.215 -12.122 -7.949 1.00 94.62 90 SER A CA 1
ATOM 674 C C . SER A 1 90 ? 8.569 -11.968 -9.326 1.00 94.62 90 SER A C 1
ATOM 676 O O . SER A 1 90 ? 9.251 -12.152 -10.329 1.00 94.62 90 SER A O 1
ATOM 678 N N . ASP A 1 91 ? 7.299 -11.557 -9.366 1.00 94.12 91 ASP A N 1
ATOM 679 C CA . ASP A 1 91 ? 6.557 -11.346 -10.617 1.00 94.12 91 ASP A CA 1
ATOM 680 C C . ASP A 1 91 ? 7.205 -10.242 -11.484 1.00 94.12 91 ASP A C 1
ATOM 682 O O . ASP A 1 91 ? 7.306 -10.360 -12.707 1.00 94.12 91 ASP A O 1
ATOM 686 N N . LEU A 1 92 ? 7.683 -9.160 -10.851 1.00 95.94 92 LEU A N 1
ATOM 687 C CA . LEU A 1 92 ? 8.388 -8.074 -11.543 1.00 95.94 92 LEU A CA 1
ATOM 688 C C . LEU A 1 92 ? 9.752 -8.513 -12.091 1.00 95.94 92 LEU A C 1
ATOM 690 O O . LEU A 1 92 ? 10.090 -8.148 -13.213 1.00 95.94 92 LEU A O 1
ATOM 694 N N . ILE A 1 93 ? 10.529 -9.279 -11.317 1.00 98.00 93 ILE A N 1
ATOM 695 C CA . ILE A 1 93 ? 11.830 -9.813 -11.746 1.00 98.00 93 ILE A CA 1
ATOM 696 C C . ILE A 1 93 ? 11.649 -10.717 -12.963 1.00 98.00 93 ILE A C 1
ATOM 698 O O . ILE A 1 93 ? 12.403 -10.577 -13.920 1.00 98.00 93 ILE A O 1
ATOM 702 N N . GLU A 1 94 ? 10.649 -11.603 -12.947 1.00 97.25 94 GLU A N 1
ATOM 703 C CA . GLU A 1 94 ? 10.325 -12.480 -14.079 1.00 97.25 94 GLU A CA 1
ATOM 704 C C . GLU A 1 94 ? 9.999 -11.651 -15.326 1.00 97.25 94 GLU A C 1
ATOM 706 O O . GLU A 1 94 ? 10.673 -11.783 -16.343 1.00 97.25 94 GLU A O 1
ATOM 711 N N . THR A 1 95 ? 9.077 -10.692 -15.201 1.00 97.94 95 THR A N 1
ATOM 712 C CA . THR A 1 95 ? 8.672 -9.817 -16.314 1.00 97.94 95 THR A CA 1
ATOM 713 C C . THR A 1 95 ? 9.857 -9.051 -16.913 1.00 97.94 95 THR A C 1
ATOM 715 O O . THR A 1 95 ? 10.042 -9.032 -18.124 1.00 97.94 95 THR A O 1
ATOM 718 N N . VAL A 1 96 ? 10.684 -8.410 -16.081 1.00 97.50 96 VAL A N 1
ATOM 719 C CA . VAL A 1 96 ? 11.830 -7.619 -16.565 1.00 97.50 96 VAL A CA 1
ATOM 720 C C . VAL A 1 96 ? 12.915 -8.520 -17.159 1.00 97.50 96 VAL A C 1
ATOM 722 O O . VAL A 1 96 ? 13.592 -8.120 -18.103 1.00 97.50 96 VAL A O 1
ATOM 725 N N . THR A 1 97 ? 13.081 -9.733 -16.628 1.00 98.12 97 THR A N 1
ATOM 726 C CA . THR A 1 97 ? 14.029 -10.718 -17.162 1.00 98.12 97 THR A CA 1
ATOM 727 C C . THR A 1 97 ? 13.626 -11.172 -18.561 1.00 98.12 97 THR A C 1
ATOM 729 O O . THR A 1 97 ? 14.488 -11.228 -19.438 1.00 98.12 97 THR A O 1
ATOM 732 N N . ASP A 1 98 ? 12.338 -11.445 -18.778 1.00 97.75 98 ASP A N 1
ATOM 733 C CA . ASP A 1 98 ? 11.797 -11.830 -20.084 1.00 97.75 98 ASP A CA 1
ATOM 734 C C . ASP A 1 98 ? 11.986 -10.706 -21.116 1.00 97.75 98 ASP A C 1
ATOM 736 O O . ASP A 1 98 ? 12.552 -10.929 -22.185 1.00 97.75 98 ASP A O 1
ATOM 740 N N . GLU A 1 99 ? 11.641 -9.465 -20.763 1.00 97.50 99 GLU A N 1
ATOM 741 C CA . GLU A 1 99 ? 11.841 -8.307 -21.649 1.00 97.50 99 GLU A CA 1
ATOM 742 C C . GLU A 1 99 ? 13.333 -8.052 -21.945 1.00 97.50 99 GLU A C 1
ATOM 744 O O . GLU A 1 99 ? 13.714 -7.716 -23.068 1.00 97.50 99 GLU A O 1
ATOM 749 N N . LEU A 1 100 ? 14.219 -8.248 -20.960 1.00 96.06 100 LEU A N 1
ATOM 750 C CA . LEU A 1 100 ? 15.664 -8.116 -21.163 1.00 96.06 100 LEU A CA 1
ATOM 751 C C . LEU A 1 100 ? 16.216 -9.207 -22.094 1.00 96.06 100 LEU A C 1
ATOM 753 O O . LEU A 1 100 ? 17.134 -8.938 -22.874 1.00 96.06 100 LEU A O 1
ATOM 757 N N . GLN A 1 101 ? 15.682 -10.431 -22.024 1.00 95.44 101 GLN A N 1
ATOM 758 C CA . GLN A 1 101 ? 16.025 -11.503 -22.963 1.00 95.44 101 GLN A CA 1
ATOM 759 C C . GLN A 1 101 ? 15.644 -11.120 -24.391 1.00 95.44 101 GLN A C 1
ATOM 761 O O . GLN A 1 101 ? 16.467 -11.289 -25.290 1.00 95.44 101 GLN A O 1
ATOM 766 N N . ASP A 1 102 ? 14.461 -10.543 -24.590 1.00 94.56 102 ASP A N 1
ATOM 767 C CA . ASP A 1 102 ? 14.017 -10.079 -25.904 1.00 94.56 102 ASP A CA 1
ATOM 768 C C . ASP A 1 102 ? 14.920 -8.961 -26.440 1.00 94.56 102 ASP A C 1
ATOM 770 O O . ASP A 1 102 ? 15.398 -9.039 -27.574 1.00 94.56 102 ASP A O 1
ATOM 774 N N . VAL A 1 103 ? 15.249 -7.958 -25.618 1.00 92.25 103 VAL A N 1
ATOM 775 C CA . VAL A 1 103 ? 16.187 -6.886 -26.006 1.00 92.25 103 VAL A CA 1
ATOM 776 C C . VAL A 1 103 ? 17.541 -7.462 -26.422 1.00 92.25 103 VAL A C 1
ATOM 778 O O . VAL A 1 103 ? 18.065 -7.104 -27.477 1.00 92.25 103 VAL A O 1
ATOM 781 N N . ARG A 1 104 ? 18.094 -8.391 -25.633 1.00 91.38 104 ARG A N 1
ATOM 782 C CA . ARG A 1 104 ? 19.358 -9.074 -25.952 1.00 91.38 104 ARG A CA 1
ATOM 783 C C . ARG A 1 104 ? 19.264 -9.887 -27.235 1.00 91.38 104 ARG A C 1
ATOM 785 O O . ARG A 1 104 ? 20.212 -9.897 -28.018 1.00 91.38 104 ARG A O 1
ATOM 792 N N . TYR A 1 105 ? 18.139 -10.567 -27.444 1.00 91.75 105 TYR A N 1
ATOM 793 C CA . TYR A 1 105 ? 17.889 -11.335 -28.651 1.00 91.75 105 TYR A CA 1
ATOM 794 C C . TYR A 1 105 ? 17.961 -10.423 -29.875 1.00 91.75 105 TYR A C 1
ATOM 796 O O . TYR A 1 105 ? 18.761 -10.688 -30.766 1.00 91.75 105 TYR A O 1
ATOM 804 N N . TYR A 1 106 ? 17.216 -9.315 -29.900 1.00 90.38 106 TYR A N 1
ATOM 805 C CA . TYR A 1 106 ? 17.226 -8.395 -31.042 1.00 90.38 106 TYR A CA 1
ATOM 806 C C . TYR A 1 106 ? 18.573 -7.684 -31.230 1.00 90.38 106 TYR A C 1
ATOM 808 O O . TYR A 1 106 ? 19.047 -7.588 -32.362 1.00 90.38 106 TYR A O 1
ATOM 816 N N . ALA A 1 107 ? 19.233 -7.277 -30.141 1.00 87.12 107 ALA A N 1
ATOM 817 C CA . ALA A 1 107 ? 20.564 -6.667 -30.176 1.00 87.12 107 ALA A CA 1
ATOM 818 C C . ALA A 1 107 ? 21.637 -7.584 -30.796 1.00 87.12 107 ALA A C 1
ATOM 820 O O . ALA A 1 107 ? 22.613 -7.106 -31.369 1.00 87.12 107 ALA A O 1
ATOM 821 N N . ALA A 1 108 ? 21.468 -8.907 -30.722 1.00 85.50 108 ALA A N 1
ATOM 822 C CA . ALA A 1 108 ? 22.400 -9.849 -31.338 1.00 85.50 108 ALA A CA 1
ATOM 823 C C . ALA A 1 108 ? 22.303 -9.894 -32.877 1.00 85.50 108 ALA A C 1
ATOM 825 O O . ALA A 1 108 ? 23.261 -10.308 -33.532 1.00 85.50 108 ALA A O 1
ATOM 826 N N . PHE A 1 109 ? 21.164 -9.498 -33.458 1.00 85.00 109 PHE A N 1
ATOM 827 C CA . PHE A 1 109 ? 20.930 -9.526 -34.909 1.00 85.00 109 PHE A CA 1
ATOM 828 C C . PHE A 1 109 ? 21.041 -8.150 -35.566 1.00 85.00 109 PHE A C 1
ATOM 830 O O . PHE A 1 109 ? 21.406 -8.075 -36.739 1.00 85.00 109 PHE A O 1
ATOM 837 N N . ASP A 1 110 ? 20.750 -7.086 -34.821 1.00 81.81 110 ASP A N 1
ATOM 838 C CA . ASP A 1 110 ? 20.952 -5.699 -35.230 1.00 81.81 110 ASP A CA 1
ATOM 839 C C . ASP A 1 110 ? 21.823 -5.023 -34.161 1.00 81.81 110 ASP A C 1
ATOM 841 O O . ASP A 1 110 ? 21.288 -4.595 -33.132 1.00 81.81 110 ASP A O 1
ATOM 845 N N . PRO A 1 111 ? 23.166 -5.045 -34.326 1.00 66.56 111 PRO A N 1
ATOM 846 C CA . PRO A 1 111 ? 24.091 -4.657 -33.274 1.00 66.56 111 PRO A CA 1
ATOM 847 C C . PRO A 1 111 ? 23.787 -3.220 -32.867 1.00 66.56 111 PRO A C 1
ATOM 849 O O . PRO A 1 111 ? 23.832 -2.314 -33.709 1.00 66.56 111 PRO A O 1
ATOM 852 N N . PRO A 1 112 ? 23.419 -3.009 -31.601 1.00 64.94 112 PRO A N 1
ATOM 853 C CA . PRO A 1 112 ? 22.806 -1.767 -31.229 1.00 64.94 112 PRO A CA 1
ATOM 854 C C . PRO A 1 112 ? 23.832 -0.638 -31.167 1.00 64.94 112 PRO A C 1
ATOM 856 O O . PRO A 1 112 ? 25.043 -0.835 -31.107 1.00 64.94 112 PRO A O 1
ATOM 859 N N . THR A 1 113 ? 23.316 0.584 -31.146 1.00 71.75 113 THR A N 1
ATOM 860 C CA . THR A 1 113 ? 24.076 1.759 -30.722 1.00 71.75 113 THR A CA 1
ATOM 861 C C . THR A 1 113 ? 24.482 1.634 -29.249 1.00 71.75 113 THR A C 1
ATOM 863 O O . THR A 1 113 ? 23.762 1.000 -28.478 1.00 71.75 113 THR A O 1
ATOM 866 N N . ASP A 1 114 ? 25.549 2.328 -28.832 1.00 78.25 114 ASP A N 1
ATOM 867 C CA . ASP A 1 114 ? 26.055 2.373 -27.440 1.00 78.25 114 ASP A CA 1
ATOM 868 C C . ASP A 1 114 ? 24.950 2.565 -26.370 1.00 78.25 114 ASP A C 1
ATOM 870 O O . ASP A 1 114 ? 25.050 2.084 -25.245 1.00 78.25 114 ASP A O 1
ATOM 874 N N . SER A 1 115 ? 23.839 3.219 -26.729 1.00 80.88 115 SER A N 1
ATOM 875 C CA . SER A 1 115 ? 22.681 3.443 -25.857 1.00 80.88 115 SER A CA 1
ATOM 876 C C . SER A 1 115 ? 21.927 2.184 -25.404 1.00 80.88 115 SER A C 1
ATOM 878 O O . SER A 1 115 ? 21.265 2.233 -24.367 1.00 80.88 115 SER A O 1
ATOM 880 N N . VAL A 1 116 ? 21.959 1.077 -26.154 1.00 86.94 116 VAL A N 1
ATOM 881 C CA . VAL A 1 116 ? 21.258 -0.163 -25.758 1.00 86.94 116 VAL A CA 1
ATOM 882 C C . VAL A 1 116 ? 22.108 -0.982 -24.797 1.00 86.94 116 VAL A C 1
ATOM 884 O O . VAL A 1 116 ? 21.557 -1.564 -23.867 1.00 86.94 116 VAL A O 1
ATOM 887 N N . ASP A 1 117 ? 23.430 -0.984 -24.964 1.00 88.56 117 ASP A N 1
ATOM 888 C CA . ASP A 1 117 ? 24.337 -1.641 -24.019 1.00 88.56 117 ASP A CA 1
ATOM 889 C C . ASP A 1 117 ? 24.232 -0.983 -22.635 1.00 88.56 117 ASP A C 1
ATOM 891 O O . ASP A 1 117 ? 24.062 -1.673 -21.627 1.00 88.56 117 ASP A O 1
ATOM 895 N N . ASP A 1 118 ? 24.196 0.353 -22.587 1.00 91.19 118 ASP A N 1
ATOM 896 C CA . ASP A 1 118 ? 23.949 1.108 -21.352 1.00 91.19 118 ASP A CA 1
ATOM 897 C C . ASP A 1 118 ? 22.591 0.760 -20.713 1.00 91.19 118 ASP A C 1
ATOM 899 O O . ASP A 1 118 ? 22.477 0.652 -19.484 1.00 91.19 118 ASP A O 1
ATOM 903 N N . LEU A 1 119 ? 21.551 0.556 -21.531 1.00 91.75 119 LEU A N 1
ATOM 904 C CA . LEU A 1 119 ? 20.227 0.143 -21.062 1.00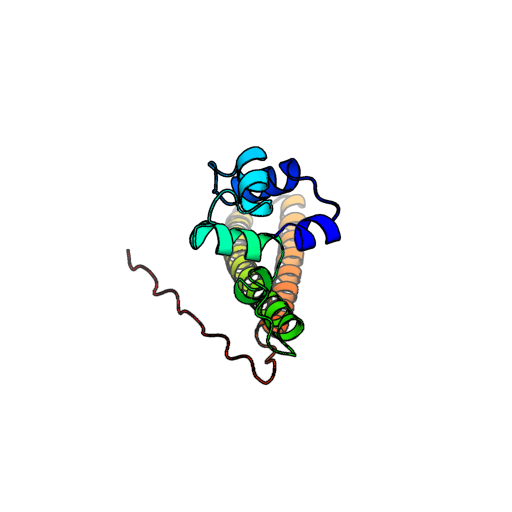 91.75 119 LEU A CA 1
ATOM 905 C C . LEU A 1 119 ? 20.250 -1.280 -20.485 1.00 91.75 119 LEU A C 1
ATOM 907 O O . LEU A 1 119 ? 19.665 -1.507 -19.424 1.00 91.75 119 LEU A O 1
ATOM 911 N N . ILE A 1 120 ? 20.928 -2.223 -21.146 1.00 93.56 120 ILE A N 1
ATOM 912 C CA . ILE A 1 120 ? 21.084 -3.611 -20.684 1.00 93.56 120 ILE A CA 1
ATOM 913 C C . ILE A 1 120 ? 21.789 -3.626 -19.327 1.00 93.56 120 ILE A C 1
ATOM 915 O O . ILE A 1 120 ? 21.245 -4.171 -18.366 1.00 93.56 120 ILE A O 1
ATOM 919 N N . VAL A 1 121 ? 22.937 -2.951 -19.215 1.00 95.00 121 VAL A N 1
ATOM 920 C CA . VAL A 1 121 ? 23.711 -2.862 -17.966 1.00 95.00 121 VAL A CA 1
ATOM 921 C C . VAL A 1 121 ? 22.878 -2.234 -16.846 1.00 95.00 121 VAL A C 1
ATOM 923 O O . VAL A 1 121 ? 22.848 -2.738 -15.720 1.00 95.00 121 VAL A O 1
ATOM 926 N N . SER A 1 122 ? 22.151 -1.155 -17.146 1.00 96.38 122 SER A N 1
ATOM 927 C CA . SER A 1 122 ? 21.277 -0.503 -16.164 1.00 96.38 122 SER A CA 1
ATOM 928 C C . SER A 1 122 ? 20.140 -1.421 -15.707 1.00 96.38 122 SER A C 1
ATOM 930 O O . SER A 1 122 ? 19.809 -1.460 -14.520 1.00 96.38 122 SER A O 1
ATOM 932 N N . THR A 1 123 ? 19.558 -2.192 -16.627 1.00 97.50 123 THR A N 1
ATOM 933 C CA . THR A 1 123 ? 18.470 -3.135 -16.333 1.00 97.50 123 THR A CA 1
ATOM 934 C C . THR A 1 123 ? 18.962 -4.298 -15.469 1.00 97.50 123 THR A C 1
ATOM 936 O O . THR A 1 123 ? 18.298 -4.668 -14.502 1.00 97.50 123 THR A O 1
ATOM 939 N N . GLU A 1 124 ? 20.156 -4.826 -15.739 1.00 97.44 124 GLU A N 1
ATOM 940 C CA . GLU A 1 124 ? 20.794 -5.859 -14.911 1.00 97.44 124 GLU A CA 1
ATOM 941 C C . GLU A 1 124 ? 21.057 -5.379 -13.481 1.00 97.44 124 GLU A C 1
ATOM 943 O O . GLU A 1 124 ? 20.802 -6.107 -12.518 1.00 97.44 124 GLU A O 1
ATOM 948 N N . ALA A 1 125 ? 21.518 -4.135 -13.322 1.00 97.75 125 ALA A N 1
ATOM 949 C CA . ALA A 1 125 ? 21.715 -3.539 -12.005 1.00 97.75 125 ALA A CA 1
ATOM 950 C C . ALA A 1 125 ? 20.391 -3.436 -11.223 1.00 97.75 125 ALA A C 1
ATOM 952 O O . ALA A 1 125 ? 20.353 -3.738 -10.027 1.00 97.75 125 ALA A O 1
ATOM 953 N N . VAL A 1 126 ? 19.295 -3.067 -11.897 1.00 97.62 126 VAL A N 1
ATOM 954 C CA . VAL A 1 126 ? 17.950 -3.038 -11.299 1.00 97.62 126 VAL A CA 1
ATOM 955 C C . VAL A 1 126 ? 17.491 -4.441 -10.900 1.00 97.62 126 VAL A C 1
ATOM 957 O O . VAL A 1 126 ? 17.031 -4.618 -9.772 1.00 97.62 126 VAL A O 1
ATOM 960 N N . LEU A 1 127 ? 17.643 -5.440 -11.775 1.00 98.00 127 LEU A N 1
ATOM 961 C CA . LEU A 1 127 ? 17.290 -6.833 -11.476 1.00 98.00 127 LEU A CA 1
ATOM 962 C C . LEU A 1 127 ? 18.032 -7.349 -10.236 1.00 98.00 127 LEU A C 1
ATOM 964 O O . LEU A 1 127 ? 17.404 -7.885 -9.324 1.00 98.00 127 LEU A O 1
ATOM 968 N N . SER A 1 128 ? 19.339 -7.096 -10.148 1.00 97.88 128 SER A N 1
ATOM 969 C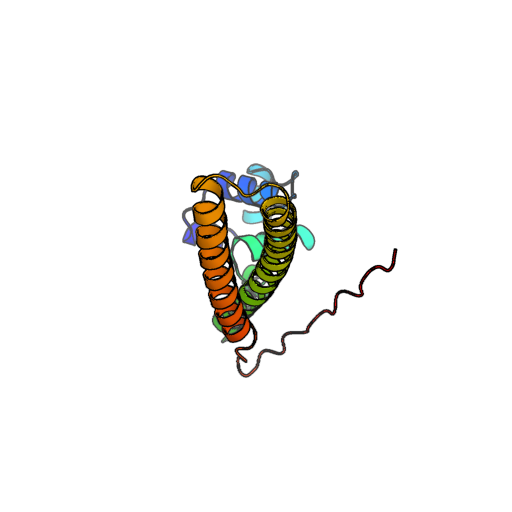 CA . SER A 1 128 ? 20.156 -7.474 -8.988 1.00 97.88 128 SER A CA 1
ATOM 970 C C . SER A 1 128 ? 19.650 -6.838 -7.684 1.00 97.88 128 SER A C 1
ATOM 972 O O . SER A 1 128 ? 19.480 -7.522 -6.668 1.00 97.88 128 SER A O 1
ATOM 974 N N . ALA A 1 129 ? 19.318 -5.543 -7.715 1.00 97.44 129 ALA A N 1
ATOM 975 C CA . ALA A 1 129 ? 18.767 -4.841 -6.556 1.00 97.44 129 ALA A CA 1
ATOM 976 C C . ALA A 1 129 ? 17.383 -5.379 -6.144 1.00 97.44 129 ALA A C 1
ATOM 978 O O . ALA A 1 129 ? 17.096 -5.516 -4.951 1.00 97.44 129 ALA A O 1
ATOM 979 N N . LEU A 1 130 ? 16.526 -5.718 -7.112 1.00 96.94 130 LEU A N 1
ATOM 980 C CA . LEU A 1 130 ? 15.216 -6.317 -6.850 1.00 96.94 130 LEU A CA 1
ATOM 981 C C . LEU A 1 130 ? 15.345 -7.711 -6.226 1.00 96.94 130 LEU A C 1
ATOM 983 O O . LEU A 1 130 ? 14.619 -8.030 -5.283 1.00 96.94 130 LEU A O 1
ATOM 987 N N . GLU A 1 131 ? 16.284 -8.532 -6.694 1.00 97.56 131 GLU A N 1
ATOM 988 C CA . GLU A 1 131 ? 16.551 -9.847 -6.108 1.00 97.56 131 GLU A CA 1
ATOM 989 C C . GLU A 1 131 ? 17.048 -9.754 -4.663 1.00 97.56 131 GLU A C 1
ATOM 991 O O . GLU A 1 131 ? 16.643 -10.551 -3.812 1.00 97.56 131 GLU A O 1
ATOM 996 N N . GLU A 1 132 ? 17.919 -8.789 -4.36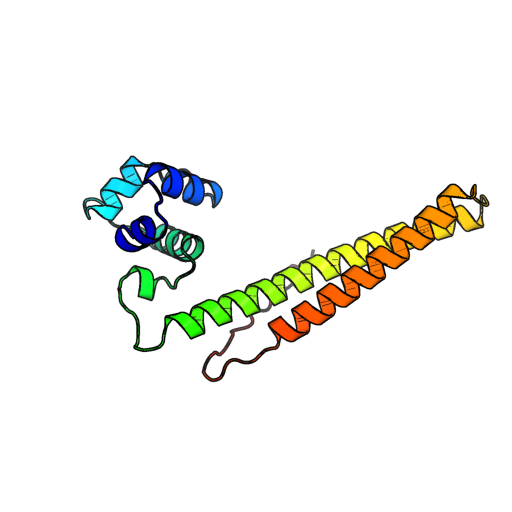7 1.00 97.69 132 GLU A N 1
ATOM 997 C CA . GLU A 1 132 ? 18.400 -8.542 -3.008 1.00 97.69 132 GLU A CA 1
ATOM 998 C C . GLU A 1 132 ? 17.271 -8.065 -2.082 1.00 97.69 132 GLU A C 1
ATOM 1000 O O . GLU A 1 132 ? 17.114 -8.575 -0.964 1.00 97.69 132 GLU A O 1
ATOM 1005 N N . ALA A 1 133 ? 16.427 -7.150 -2.566 1.00 95.94 133 ALA A N 1
ATOM 1006 C CA . ALA A 1 133 ? 15.247 -6.700 -1.840 1.00 95.94 133 ALA A CA 1
ATOM 1007 C C . ALA A 1 133 ? 14.279 -7.864 -1.564 1.00 95.94 133 ALA A C 1
ATOM 1009 O O . ALA A 1 133 ? 13.835 -8.039 -0.425 1.00 95.94 133 ALA A O 1
ATOM 1010 N N . ARG A 1 134 ? 14.014 -8.716 -2.565 1.00 96.62 134 ARG A N 1
ATOM 1011 C CA . ARG A 1 134 ? 13.169 -9.910 -2.420 1.00 96.62 134 ARG A CA 1
ATOM 1012 C C . ARG A 1 134 ? 13.727 -10.867 -1.369 1.00 96.62 134 ARG A C 1
ATOM 1014 O O . ARG A 1 134 ? 12.991 -11.259 -0.469 1.00 96.62 134 ARG A O 1
ATOM 1021 N N . ARG A 1 135 ? 15.026 -11.188 -1.423 1.00 95.19 135 ARG A N 1
ATOM 1022 C CA . ARG A 1 135 ? 15.699 -12.056 -0.432 1.00 95.19 135 ARG A CA 1
ATOM 1023 C C . ARG A 1 135 ? 15.569 -11.516 0.996 1.00 95.19 135 ARG A C 1
ATOM 1025 O O . ARG A 1 135 ? 15.327 -12.274 1.939 1.00 95.19 135 ARG A O 1
ATOM 1032 N N . THR A 1 136 ? 15.697 -10.202 1.158 1.00 95.50 136 THR A N 1
ATOM 1033 C CA . THR A 1 136 ? 15.532 -9.539 2.460 1.00 95.50 136 THR A CA 1
ATOM 1034 C C . THR A 1 136 ? 14.092 -9.657 2.967 1.00 95.50 136 THR A C 1
ATOM 1036 O O . THR A 1 136 ? 13.862 -9.938 4.146 1.00 95.50 136 THR A O 1
ATOM 1039 N N . LEU A 1 137 ? 13.108 -9.496 2.080 1.00 92.38 137 LEU A N 1
ATOM 1040 C CA . LEU A 1 137 ? 11.695 -9.665 2.415 1.00 92.38 137 LEU A CA 1
ATOM 1041 C C . LEU A 1 137 ? 11.317 -11.115 2.719 1.00 92.38 137 LEU A C 1
ATOM 1043 O O . LEU A 1 137 ? 10.524 -11.329 3.632 1.00 92.38 137 LEU A O 1
ATOM 1047 N N . ASP A 1 138 ? 11.891 -12.095 2.022 1.00 90.62 138 ASP A N 1
ATOM 1048 C CA . ASP A 1 138 ? 11.702 -13.516 2.333 1.00 90.62 138 ASP A CA 1
ATOM 1049 C C . ASP A 1 138 ? 12.217 -13.825 3.741 1.00 90.62 138 ASP A C 1
ATOM 1051 O O . ASP A 1 138 ? 11.489 -14.392 4.553 1.00 90.62 138 ASP A O 1
ATOM 1055 N N . THR A 1 139 ? 13.411 -13.331 4.084 1.00 91.50 139 THR A N 1
ATOM 1056 C CA . THR A 1 139 ? 13.985 -13.476 5.434 1.00 91.50 139 THR A CA 1
ATOM 1057 C C . THR A 1 139 ? 13.060 -12.886 6.505 1.00 91.50 139 THR A C 1
ATOM 1059 O O . THR A 1 139 ? 12.805 -13.508 7.537 1.00 91.50 139 THR A O 1
ATOM 1062 N N . LEU A 1 140 ? 12.507 -11.693 6.258 1.00 88.56 140 LEU A N 1
ATOM 1063 C CA . LEU A 1 140 ? 11.539 -11.067 7.162 1.00 88.56 140 LEU A CA 1
ATOM 1064 C C . LEU A 1 140 ? 10.209 -11.836 7.207 1.00 88.56 140 LEU A C 1
ATOM 1066 O O . LEU A 1 140 ? 9.584 -11.933 8.260 1.00 88.56 140 LEU A O 1
ATOM 1070 N N . GLY A 1 141 ? 9.765 -12.380 6.078 1.00 85.06 141 GLY A N 1
ATOM 1071 C CA . GLY A 1 141 ? 8.557 -13.184 5.968 1.00 85.06 141 GLY A CA 1
ATOM 1072 C C . GLY A 1 141 ? 8.671 -14.516 6.705 1.00 85.06 141 GLY A C 1
ATOM 1073 O O . GLY A 1 141 ? 7.693 -14.969 7.291 1.00 85.06 141 GLY A O 1
ATOM 1074 N N . GLU A 1 142 ? 9.844 -15.139 6.714 1.00 84.19 142 GLU A N 1
ATOM 1075 C CA . GLU A 1 142 ? 10.126 -16.402 7.405 1.00 84.19 142 GLU A CA 1
ATOM 1076 C C . GLU A 1 142 ? 10.362 -16.242 8.908 1.00 84.19 142 GLU A C 1
ATOM 1078 O O . GLU A 1 142 ? 10.313 -17.236 9.638 1.00 84.19 142 GLU A O 1
ATOM 1083 N N . ALA A 1 143 ? 10.559 -15.010 9.389 1.00 81.31 143 ALA A N 1
ATOM 1084 C CA . ALA A 1 143 ? 10.736 -14.729 10.805 1.00 81.31 143 ALA A CA 1
ATOM 1085 C C . ALA A 1 143 ? 9.573 -15.316 11.626 1.00 81.31 143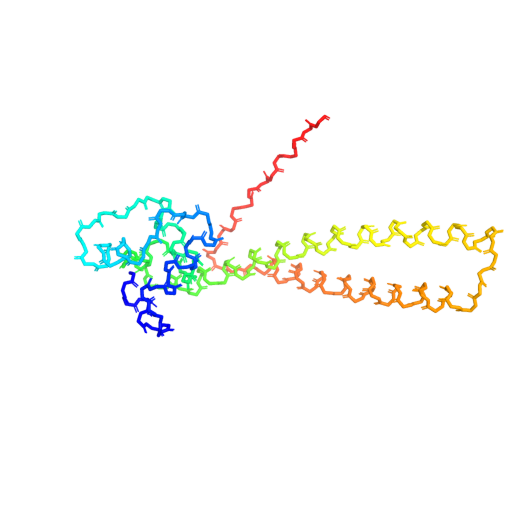 ALA A C 1
ATOM 1087 O O . ALA A 1 143 ? 8.423 -14.873 11.553 1.00 81.31 143 ALA A O 1
ATOM 1088 N N . SER A 1 144 ? 9.882 -16.349 12.413 1.00 62.81 144 SER A N 1
ATOM 1089 C CA . SER A 1 144 ? 8.923 -16.980 13.312 1.00 62.81 144 SER A CA 1
ATOM 1090 C C . SER A 1 144 ? 8.831 -16.180 14.599 1.00 62.81 144 SER A C 1
ATOM 1092 O O . SER A 1 144 ? 9.838 -15.894 15.249 1.00 62.81 144 SER A O 1
ATOM 1094 N N . ILE A 1 145 ? 7.607 -15.840 14.980 1.00 63.00 145 ILE A N 1
ATOM 1095 C CA . ILE A 1 145 ? 7.321 -15.205 16.259 1.00 63.00 145 ILE A CA 1
ATOM 1096 C C . ILE A 1 145 ? 6.755 -16.299 17.158 1.00 63.00 145 ILE A C 1
ATOM 1098 O O . ILE A 1 145 ? 5.685 -16.833 16.849 1.00 63.00 145 ILE A O 1
ATOM 1102 N N . PRO A 1 146 ? 7.446 -16.670 18.250 1.00 51.75 146 PRO A N 1
ATOM 1103 C CA . PRO A 1 146 ? 6.950 -17.673 19.182 1.00 51.75 146 PRO A CA 1
ATOM 1104 C C . PRO A 1 146 ? 5.510 -17.360 19.615 1.00 51.75 146 PRO A C 1
ATOM 1106 O O . PRO A 1 146 ? 5.220 -16.255 20.069 1.00 51.75 146 PRO A O 1
ATOM 1109 N N . GLY A 1 147 ? 4.602 -18.326 19.443 1.00 52.75 147 GLY A N 1
ATOM 1110 C CA . GLY A 1 147 ? 3.171 -18.164 19.738 1.00 52.75 147 GLY A CA 1
ATOM 1111 C C . GLY A 1 147 ? 2.298 -17.697 18.565 1.00 52.75 147 GLY A C 1
ATOM 1112 O O . GLY A 1 147 ? 1.090 -17.563 18.742 1.00 52.75 147 GLY A O 1
ATOM 1113 N N . VAL A 1 148 ? 2.862 -17.490 17.368 1.00 51.94 148 VAL A N 1
ATOM 1114 C CA . VAL A 1 148 ? 2.120 -17.080 16.165 1.00 51.94 148 VAL A CA 1
ATOM 1115 C C . VAL A 1 148 ? 2.150 -18.182 15.111 1.00 51.94 148 VAL A C 1
ATOM 1117 O O . VAL A 1 148 ? 3.130 -18.356 14.390 1.00 51.94 148 VAL A O 1
ATOM 1120 N N . THR A 1 149 ? 1.049 -18.921 14.973 1.00 47.78 149 THR A N 1
ATOM 1121 C CA . THR A 1 149 ? 0.857 -19.832 13.838 1.00 47.78 149 THR A CA 1
ATOM 1122 C C . THR A 1 149 ? 0.276 -19.047 12.669 1.00 47.78 149 THR A C 1
ATOM 1124 O O . THR A 1 149 ? -0.928 -18.807 12.605 1.00 47.78 149 THR A O 1
ATOM 1127 N N . ILE A 1 150 ? 1.125 -18.638 11.726 1.00 49.03 150 ILE A N 1
ATOM 1128 C CA . ILE A 1 150 ? 0.655 -18.020 10.484 1.00 49.03 150 ILE A CA 1
ATOM 1129 C C . ILE A 1 150 ? 0.066 -19.131 9.617 1.00 49.03 150 ILE A C 1
ATOM 1131 O O . ILE A 1 150 ? 0.793 -19.936 9.038 1.00 49.03 150 ILE A O 1
ATOM 1135 N N . THR A 1 151 ? -1.263 -19.210 9.557 1.00 42.88 151 THR A N 1
ATOM 1136 C CA . THR A 1 151 ? -1.950 -20.157 8.679 1.00 42.88 151 THR A CA 1
ATOM 1137 C C . THR A 1 151 ? -1.700 -19.731 7.236 1.00 42.88 151 THR A C 1
ATOM 1139 O O . THR A 1 151 ? -2.248 -18.741 6.756 1.00 42.88 151 THR A O 1
ATOM 1142 N N . THR A 1 152 ? -0.826 -20.451 6.540 1.00 39.97 152 THR A N 1
ATOM 1143 C CA . THR A 1 152 ? -0.580 -20.244 5.116 1.00 39.97 152 THR A CA 1
ATOM 1144 C C . THR A 1 152 ? -1.793 -20.737 4.338 1.00 39.97 152 THR A C 1
ATOM 1146 O O . THR A 1 152 ? -1.955 -21.924 4.057 1.00 39.97 152 THR A O 1
ATOM 1149 N N . THR A 1 153 ? -2.688 -19.823 3.973 1.00 37.97 153 THR A N 1
ATOM 1150 C CA . THR A 1 153 ? -3.745 -20.140 3.014 1.00 37.97 153 THR A CA 1
ATOM 1151 C C . THR A 1 153 ? -3.084 -20.306 1.649 1.00 37.97 153 THR A C 1
ATOM 1153 O O . THR A 1 153 ? -2.865 -19.332 0.931 1.00 37.97 153 THR A O 1
ATOM 1156 N N . LYS A 1 154 ? -2.723 -21.546 1.286 1.00 34.44 154 LYS A N 1
ATOM 1157 C CA . LYS A 1 154 ? -2.346 -21.900 -0.089 1.00 34.44 154 LYS A CA 1
ATOM 1158 C C . LYS A 1 154 ? -3.453 -21.395 -1.017 1.00 34.44 154 LYS A C 1
ATOM 1160 O O . LYS A 1 154 ? -4.544 -21.967 -1.037 1.00 34.44 154 LYS A O 1
ATOM 1165 N N . ARG A 1 155 ? -3.185 -20.347 -1.804 1.00 37.22 155 ARG A N 1
ATOM 1166 C CA . ARG A 1 155 ? -4.013 -20.031 -2.971 1.00 37.22 155 ARG A CA 1
ATOM 1167 C C . ARG A 1 155 ? -3.913 -21.234 -3.906 1.00 37.22 155 ARG A C 1
ATOM 1169 O O . ARG A 1 155 ? -2.877 -21.466 -4.520 1.00 37.22 155 ARG A O 1
ATOM 1176 N N . LYS A 1 156 ? -4.969 -22.050 -3.958 1.00 37.81 156 LYS A N 1
ATOM 1177 C CA . LYS A 1 156 ? -5.140 -23.058 -5.008 1.00 37.81 156 LYS A CA 1
ATOM 1178 C C . LYS A 1 156 ? -5.141 -22.301 -6.333 1.00 37.81 156 LYS A C 1
ATOM 1180 O O . LYS A 1 156 ? -6.054 -21.518 -6.574 1.00 37.81 156 LYS A O 1
ATOM 1185 N N . GLY A 1 157 ? -4.106 -22.511 -7.143 1.00 34.50 157 GLY A N 1
ATOM 1186 C CA . GLY A 1 157 ? -4.042 -21.992 -8.501 1.00 34.50 157 GLY A CA 1
ATOM 1187 C C . GLY A 1 157 ? -5.287 -22.418 -9.269 1.00 34.50 157 GLY A C 1
ATOM 1188 O O . GLY A 1 157 ? -5.591 -23.610 -9.373 1.00 34.50 157 GLY A O 1
ATOM 1189 N N . THR A 1 158 ? -6.031 -21.434 -9.759 1.00 37.22 158 THR A N 1
ATOM 1190 C CA . THR A 1 158 ? -7.126 -21.642 -10.698 1.00 37.22 158 THR A CA 1
ATOM 1191 C C . THR A 1 158 ? -6.498 -22.097 -12.008 1.00 37.22 158 THR A C 1
ATOM 1193 O O . THR A 1 158 ? -5.917 -21.288 -12.726 1.00 37.22 158 THR A O 1
ATOM 1196 N N . LYS A 1 159 ? -6.563 -23.401 -12.296 1.00 39.72 159 LYS A N 1
ATOM 1197 C CA . LYS A 1 159 ? -6.265 -23.919 -13.634 1.00 39.72 159 LYS A CA 1
ATOM 1198 C C . LYS A 1 159 ? -7.263 -23.287 -14.608 1.00 39.72 159 LYS A C 1
ATOM 1200 O O . LYS A 1 159 ? -8.468 -23.452 -14.416 1.00 39.72 159 LYS A O 1
ATOM 1205 N N . ARG A 1 160 ? -6.753 -22.530 -15.577 1.00 42.38 160 ARG A N 1
ATOM 1206 C CA . ARG A 1 160 ? -7.457 -22.239 -16.828 1.00 42.38 160 ARG A CA 1
ATOM 1207 C C . ARG A 1 160 ? -7.202 -23.374 -17.806 1.00 42.38 160 ARG A C 1
ATOM 1209 O O . ARG A 1 160 ? -6.090 -23.944 -17.736 1.00 42.38 160 ARG A O 1
#

Radius of gyration: 22.81 Å; chains: 1; bounding box: 53×37×63 Å

Foldseek 3Di:
DVVLCVVVVHQLQRLQVQLVVVVPVVSHSVNSVCCVVVVDDADPVRLCSSCVVSQADSCVVVVNDDPPRRVLSNLLVLLVVLVVLLVVLVVVLVVLVVVLVVLVVVCVVVVDDPVSVVVSVVSVVVSVVSVVSSVVSVVSNPDDDPPDDDPPPPPPDDDD

Secondary structure (DSSP, 8-state):
-HHHHHHTT--HHHHHHHHHHTT-TT--HHHHHHHHHTSSPPPHHHHHHHHHHHTS-HHHHTT---TTHHHHHHHHHHHHHHHHHHHHHHHHHHHHHHHHHHHHHHHHHSPPPHHHHHHHHHHHHHHHHHHHHHHHHHHHHH---TT-------------

Sequence (160 aa):
MKAERGRRAWSQAELSDRLRAKGLEHMLPSTVAKIENGDRAVRIDEANAVADIFGISVDELLGRSPAGGNLVWSASRLTGLARNSAGHMSDLIETVTDELQDVRYYAAFDPPTDSVDDLIVSTEAVLSALEEARRTLDTLGEASIPGVTITTTKRKGTKR